Protein AF-A0A5C8MV69-F1 (afdb_monomer_lite)

Radius of gyration: 14.12 Å; chains: 1; bounding box: 20×36×44 Å

Sequence (72 aa):
ISSMIEQFIKTQHDHALLRYSEWIGKNVYWQEDENTKSGIVQSVSQKDQQIFLELDNGTTIKASLVVKVESK

Foldseek 3Di:
DVVVVVVVVVVVLVVVQVVVVVQAQWKFWFDDPNDIDIFHFNDWDADPSWIWTQGPVRDIDTPVRTPDIDDD

Secondary structure (DSSP, 8-state):
-HHHHHHHHHHHHHHHHHHHHTTTTSEEEEEETTEEEEEEEEEEEEETTEEEEEETTS-EEEGGGEEEE---

Structure (mmCIF, N/CA/C/O backbone):
data_AF-A0A5C8MV69-F1
#
_entry.id   AF-A0A5C8MV69-F1
#
loop_
_atom_site.group_PDB
_atom_site.id
_atom_site.type_symbol
_atom_site.label_atom_id
_atom_site.label_alt_id
_atom_site.label_comp_id
_atom_site.label_asym_id
_atom_site.label_entity_id
_atom_site.label_seq_id
_atom_site.pdbx_PDB_ins_code
_atom_site.Cartn_x
_atom_site.Cartn_y
_atom_site.Cartn_z
_atom_site.occupancy
_atom_site.B_iso_or_equiv
_atom_site.auth_seq_id
_atom_site.auth_comp_id
_atom_site.auth_asym_id
_atom_site.auth_atom_id
_atom_site.pdbx_PDB_model_num
ATOM 1 N N . ILE A 1 1 ? 10.788 -17.981 29.623 1.00 57.31 1 ILE A N 1
ATOM 2 C CA . ILE A 1 1 ? 11.586 -17.001 28.840 1.00 57.31 1 ILE A CA 1
ATOM 3 C C . ILE A 1 1 ? 11.008 -16.786 27.424 1.00 57.31 1 ILE A C 1
ATOM 5 O O . ILE A 1 1 ? 11.139 -15.684 26.918 1.00 57.31 1 ILE A O 1
ATOM 9 N N . SER A 1 2 ? 10.279 -17.746 26.822 1.00 61.84 2 SER A N 1
ATOM 10 C CA . SER A 1 2 ? 9.667 -17.593 25.474 1.00 61.84 2 SER A CA 1
ATOM 11 C C . SER A 1 2 ? 8.674 -16.421 25.326 1.00 61.84 2 SER A C 1
ATOM 13 O O . SER A 1 2 ? 8.725 -15.693 24.341 1.00 61.84 2 SER A O 1
ATOM 15 N N . SER A 1 3 ? 7.819 -16.160 26.327 1.00 72.69 3 SER A N 1
ATOM 16 C CA . SER A 1 3 ? 6.707 -15.204 26.162 1.00 72.69 3 SER A CA 1
ATOM 17 C C . SER A 1 3 ? 7.125 -13.737 26.010 1.00 72.69 3 SER A C 1
ATOM 19 O O . SER A 1 3 ? 6.424 -12.979 25.350 1.00 72.69 3 SER A O 1
ATOM 21 N N . MET A 1 4 ? 8.252 -13.311 26.589 1.00 76.56 4 MET A N 1
ATOM 22 C CA . MET A 1 4 ? 8.686 -11.908 26.506 1.00 76.56 4 MET A CA 1
ATOM 23 C C . MET A 1 4 ? 9.273 -11.569 25.132 1.00 76.56 4 MET A C 1
ATOM 25 O O . MET A 1 4 ? 9.076 -10.462 24.640 1.00 76.56 4 MET A O 1
ATOM 29 N N . ILE A 1 5 ? 9.945 -12.529 24.487 1.00 75.81 5 ILE A N 1
ATOM 30 C CA . ILE A 1 5 ? 10.454 -12.369 23.117 1.00 75.81 5 ILE A CA 1
ATOM 31 C C . ILE A 1 5 ? 9.278 -12.335 22.135 1.00 75.81 5 ILE A C 1
ATOM 33 O O . ILE A 1 5 ? 9.226 -11.463 21.271 1.00 75.81 5 ILE A O 1
ATOM 37 N N . GLU A 1 6 ? 8.293 -13.221 22.308 1.00 71.69 6 GLU A N 1
ATOM 38 C CA . GLU A 1 6 ? 7.069 -13.224 21.496 1.00 71.69 6 GLU A CA 1
ATOM 39 C C . GLU A 1 6 ? 6.273 -11.918 21.642 1.00 71.69 6 GLU A C 1
ATOM 41 O O . GLU A 1 6 ? 5.810 -11.365 20.646 1.00 71.69 6 GLU A O 1
ATOM 46 N N . GLN A 1 7 ? 6.145 -11.387 22.864 1.00 69.00 7 GLN A N 1
ATOM 47 C CA . GLN A 1 7 ? 5.496 -10.095 23.112 1.00 69.00 7 GLN A CA 1
ATOM 48 C C . GLN A 1 7 ? 6.270 -8.934 22.479 1.00 69.00 7 GLN A C 1
ATOM 50 O O . GLN A 1 7 ? 5.660 -8.088 21.833 1.00 69.00 7 GLN A O 1
ATOM 55 N N . PHE A 1 8 ? 7.601 -8.918 22.586 1.00 70.56 8 PHE A N 1
ATOM 56 C CA . PHE A 1 8 ? 8.432 -7.889 21.960 1.00 70.56 8 PHE A CA 1
ATOM 57 C C . PHE A 1 8 ? 8.305 -7.887 20.428 1.00 70.56 8 PHE A C 1
ATOM 59 O O . PHE A 1 8 ? 8.158 -6.824 19.820 1.00 70.56 8 PHE A O 1
ATOM 66 N N . ILE A 1 9 ? 8.299 -9.070 19.800 1.00 68.94 9 ILE A N 1
ATOM 67 C CA . ILE A 1 9 ? 8.085 -9.202 18.353 1.00 68.94 9 ILE A CA 1
ATOM 68 C C . ILE A 1 9 ? 6.682 -8.718 17.967 1.00 68.94 9 ILE A C 1
ATOM 70 O O . ILE A 1 9 ? 6.551 -8.008 16.972 1.00 68.94 9 ILE A O 1
ATOM 74 N N . LYS A 1 10 ? 5.639 -9.031 18.748 1.00 63.62 10 LYS A N 1
ATOM 75 C CA . LYS A 1 10 ? 4.272 -8.543 18.484 1.00 63.62 10 LYS A CA 1
ATOM 76 C C . LYS A 1 10 ? 4.168 -7.019 18.551 1.00 63.62 10 LYS A C 1
ATOM 78 O O . LYS A 1 10 ? 3.639 -6.420 17.622 1.00 63.62 10 LYS A O 1
ATOM 83 N N . THR A 1 11 ? 4.756 -6.386 19.566 1.00 63.84 11 THR A N 1
ATOM 84 C CA . THR A 1 11 ? 4.734 -4.921 19.699 1.00 63.84 11 THR A CA 1
ATOM 85 C C . THR A 1 11 ? 5.397 -4.226 18.506 1.00 63.84 11 THR A C 1
ATOM 87 O O . THR A 1 11 ? 4.876 -3.235 18.003 1.00 63.84 11 THR A O 1
ATOM 90 N N . GLN A 1 12 ? 6.514 -4.756 17.988 1.00 62.78 12 GLN A N 1
ATOM 91 C CA . GLN A 1 12 ? 7.153 -4.215 16.777 1.00 62.78 12 GLN A CA 1
ATOM 92 C C . GLN A 1 12 ? 6.249 -4.301 15.535 1.00 62.7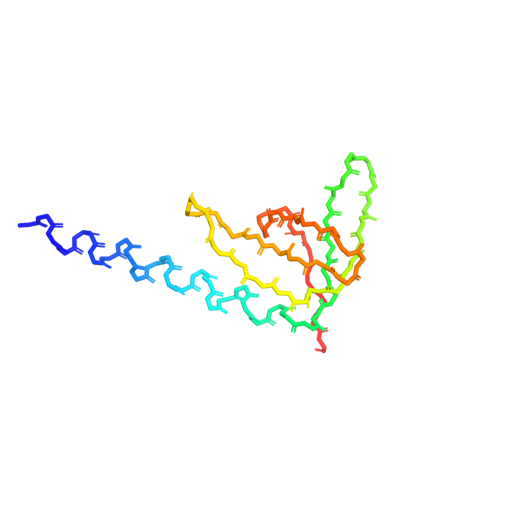8 12 GLN A C 1
ATOM 94 O O . GLN A 1 12 ? 6.243 -3.377 14.719 1.00 62.78 12 GLN A O 1
ATOM 99 N N . HIS A 1 13 ? 5.469 -5.377 15.398 1.00 62.62 13 HIS A N 1
ATOM 100 C CA . HIS A 1 13 ? 4.529 -5.541 14.286 1.00 62.62 13 HIS A CA 1
ATOM 101 C C . HIS A 1 13 ? 3.333 -4.583 14.388 1.00 62.62 13 HIS A C 1
ATOM 103 O O . HIS A 1 13 ? 2.985 -3.956 13.387 1.00 62.62 13 HIS A O 1
ATOM 109 N N . ASP A 1 14 ? 2.769 -4.386 15.583 1.00 63.00 14 ASP A N 1
ATOM 110 C CA . ASP A 1 14 ? 1.669 -3.433 15.797 1.00 63.00 14 A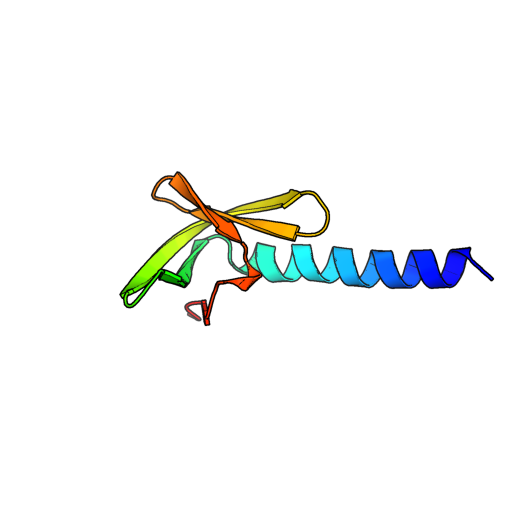SP A CA 1
ATOM 111 C C . ASP A 1 14 ? 2.093 -1.991 15.458 1.00 63.00 14 ASP A C 1
ATOM 113 O O . ASP A 1 14 ? 1.338 -1.229 14.847 1.00 63.00 14 ASP A O 1
ATOM 117 N N . HIS A 1 15 ? 3.345 -1.624 15.759 1.00 72.38 15 HIS A N 1
ATOM 118 C CA . HIS A 1 15 ? 3.900 -0.325 15.373 1.00 72.38 15 HIS A CA 1
ATOM 119 C C . HIS A 1 15 ? 4.030 -0.139 13.856 1.00 72.38 15 HIS A C 1
ATOM 121 O O . HIS A 1 15 ? 3.920 0.990 13.371 1.00 72.38 15 HIS A O 1
ATOM 127 N N . ALA A 1 16 ? 4.276 -1.212 13.099 1.00 78.12 16 ALA A N 1
ATOM 128 C CA . ALA A 1 16 ? 4.393 -1.129 11.648 1.00 78.12 16 ALA A CA 1
ATOM 129 C C . ALA A 1 16 ? 3.039 -0.793 11.013 1.00 78.12 16 ALA A C 1
ATOM 131 O O . ALA A 1 16 ? 2.958 0.157 10.236 1.00 78.12 16 ALA A O 1
ATOM 132 N N . LEU A 1 17 ? 1.971 -1.506 11.388 1.00 84.25 17 LEU A N 1
ATOM 133 C CA . LEU A 1 17 ? 0.630 -1.251 10.859 1.00 84.25 17 LEU A CA 1
ATOM 134 C C . LEU A 1 17 ? 0.163 0.179 11.162 1.00 84.25 17 LEU A C 1
ATOM 136 O O . LEU A 1 17 ? -0.311 0.866 10.258 1.00 84.25 17 LEU A O 1
ATOM 140 N N . LEU A 1 18 ? 0.365 0.654 12.397 1.00 87.44 18 LEU A N 1
ATOM 141 C CA . LEU A 1 18 ? 0.026 2.025 12.781 1.00 87.44 18 LEU A CA 1
ATOM 142 C C . LEU A 1 18 ? 0.766 3.054 11.914 1.00 87.44 18 LEU A C 1
ATOM 144 O O . LEU A 1 18 ? 0.135 3.955 11.370 1.00 87.44 18 LEU A O 1
ATOM 148 N N . ARG A 1 19 ? 2.077 2.890 11.710 1.00 88.38 19 ARG A N 1
ATOM 149 C CA . ARG A 1 19 ? 2.874 3.791 10.862 1.00 88.38 19 ARG A CA 1
ATOM 150 C C . ARG A 1 19 ? 2.337 3.874 9.434 1.00 88.38 19 ARG A C 1
ATOM 152 O O . ARG A 1 19 ? 2.235 4.961 8.879 1.00 88.38 19 ARG A O 1
ATOM 159 N N . TYR A 1 20 ? 2.003 2.736 8.830 1.00 91.62 20 TYR A N 1
ATOM 160 C CA . TYR A 1 20 ? 1.473 2.724 7.466 1.00 91.62 20 TYR A CA 1
ATOM 161 C C . TYR A 1 20 ? 0.030 3.229 7.400 1.00 91.62 20 TYR A C 1
ATOM 163 O O . TYR A 1 20 ? -0.356 3.807 6.390 1.00 91.62 20 TYR A O 1
ATOM 171 N N . SER A 1 21 ? -0.757 3.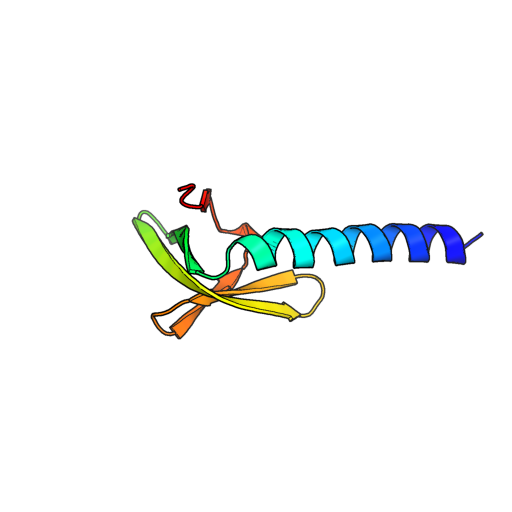095 8.473 1.00 92.00 21 SER A N 1
ATOM 172 C CA . SER A 1 21 ? -2.104 3.676 8.533 1.00 92.00 21 SER A CA 1
ATOM 173 C C . SER A 1 21 ? -2.094 5.206 8.414 1.00 92.00 21 SER A C 1
ATOM 175 O O . SER A 1 21 ? -3.013 5.780 7.837 1.00 92.00 21 SER A O 1
ATOM 177 N N . GLU A 1 22 ? -1.009 5.870 8.834 1.00 93.31 22 GLU A N 1
ATOM 178 C CA . GLU A 1 22 ? -0.816 7.314 8.633 1.00 93.31 22 GLU A CA 1
ATOM 179 C C . GLU A 1 22 ? -0.644 7.704 7.155 1.00 93.31 22 GLU A C 1
ATOM 181 O O . GLU A 1 22 ? -0.561 8.895 6.840 1.00 93.31 22 GLU A O 1
ATOM 186 N N . TRP A 1 23 ? -0.502 6.731 6.250 1.00 95.06 23 TRP A N 1
ATOM 187 C CA . TRP A 1 23 ? -0.372 6.968 4.813 1.00 95.06 23 TRP A CA 1
ATOM 188 C C . TRP A 1 23 ? -1.719 6.994 4.103 1.00 95.06 23 TRP A C 1
ATOM 190 O O . TRP A 1 23 ? -1.774 7.463 2.971 1.00 95.06 23 TRP A O 1
ATOM 200 N N . ILE A 1 24 ? -2.800 6.549 4.751 1.00 96.12 24 ILE A N 1
ATOM 201 C CA . ILE A 1 24 ? -4.150 6.606 4.182 1.00 96.12 24 ILE A CA 1
ATOM 202 C C . ILE A 1 24 ? -4.487 8.059 3.818 1.00 96.12 24 ILE A C 1
ATOM 204 O O . ILE A 1 24 ? -4.311 8.981 4.617 1.00 96.12 24 ILE A O 1
ATOM 208 N N . GLY A 1 25 ? -4.937 8.264 2.582 1.00 96.19 25 GLY A N 1
ATOM 209 C CA . GLY A 1 25 ? -5.219 9.571 1.994 1.00 96.19 25 GLY A CA 1
ATOM 210 C C . GLY A 1 25 ? -3.990 10.342 1.498 1.00 96.19 25 GLY A C 1
ATOM 211 O O . GLY A 1 25 ? -4.156 11.432 0.953 1.00 96.19 25 GLY A O 1
ATOM 212 N N . LYS A 1 26 ? -2.768 9.816 1.659 1.00 96.69 26 LYS A N 1
ATOM 213 C CA . LYS A 1 26 ? -1.542 10.405 1.096 1.00 96.69 26 LYS A CA 1
ATOM 214 C C . LYS A 1 26 ? -1.207 9.766 -0.245 1.00 96.69 26 LYS A C 1
ATOM 216 O O . LYS A 1 26 ? -1.437 8.574 -0.456 1.00 96.69 26 LYS A O 1
ATOM 221 N N . ASN A 1 27 ? -0.610 10.561 -1.127 1.00 97.19 27 ASN A N 1
ATOM 222 C CA . ASN A 1 27 ? -0.037 10.057 -2.364 1.00 97.19 27 ASN A CA 1
ATOM 223 C C . ASN A 1 27 ? 1.303 9.365 -2.065 1.00 97.19 27 ASN A C 1
ATOM 225 O O . ASN A 1 27 ? 2.189 9.947 -1.430 1.00 97.19 27 ASN A O 1
ATOM 229 N N . VAL A 1 28 ? 1.448 8.117 -2.502 1.00 96.81 28 VAL A N 1
ATOM 230 C CA . VAL A 1 28 ? 2.681 7.333 -2.373 1.00 96.81 28 VAL A CA 1
ATOM 231 C C . VAL A 1 28 ? 3.296 7.092 -3.736 1.00 96.81 28 VAL A C 1
ATOM 233 O O . VAL A 1 28 ? 2.593 7.028 -4.739 1.00 96.81 28 VAL A O 1
ATOM 236 N N . TYR A 1 29 ? 4.613 6.931 -3.759 1.00 96.75 29 TYR A N 1
ATOM 237 C CA . TYR A 1 29 ? 5.380 6.667 -4.965 1.00 96.75 29 TYR A CA 1
ATOM 238 C C . TYR A 1 29 ? 6.191 5.386 -4.782 1.00 96.75 29 TYR A C 1
ATOM 240 O O . TYR A 1 29 ? 6.865 5.216 -3.761 1.00 96.75 29 TYR A O 1
ATOM 248 N N . TRP A 1 30 ? 6.146 4.498 -5.771 1.00 95.69 30 TRP A N 1
ATOM 249 C CA . TRP A 1 30 ? 6.921 3.255 -5.807 1.00 95.69 30 TRP A CA 1
ATOM 250 C C . TRP A 1 30 ? 7.579 3.078 -7.174 1.00 95.69 30 TRP A C 1
ATOM 252 O O . TRP A 1 30 ? 7.148 3.667 -8.169 1.00 95.69 30 TRP A O 1
ATOM 262 N N . GLN A 1 31 ? 8.641 2.277 -7.214 1.00 91.81 31 GLN A N 1
ATOM 263 C CA . GLN A 1 31 ? 9.268 1.874 -8.468 1.00 91.81 31 GLN A CA 1
ATOM 264 C C . GLN A 1 31 ? 8.624 0.586 -8.975 1.00 91.81 31 GLN A C 1
ATOM 266 O O . GLN A 1 31 ? 8.502 -0.390 -8.234 1.00 91.81 31 GLN A O 1
ATOM 271 N N . GLU A 1 32 ? 8.228 0.596 -10.241 1.00 88.50 32 GLU A N 1
ATOM 272 C CA . GLU A 1 32 ? 7.823 -0.590 -10.983 1.00 88.50 32 GLU A CA 1
ATOM 273 C C . GLU A 1 32 ? 8.603 -0.596 -12.298 1.00 88.50 32 GLU A C 1
ATOM 275 O O . GLU A 1 32 ? 8.470 0.318 -13.118 1.00 88.50 32 GLU A O 1
ATOM 280 N N . ASP A 1 33 ? 9.473 -1.594 -12.448 1.00 86.88 33 ASP A N 1
ATOM 281 C CA . ASP A 1 33 ? 10.499 -1.652 -13.489 1.00 86.88 33 ASP A CA 1
ATOM 282 C C . ASP A 1 33 ? 11.372 -0.381 -13.497 1.00 86.88 33 ASP A C 1
ATOM 284 O O . ASP A 1 33 ? 12.005 -0.049 -12.494 1.00 86.88 33 ASP A O 1
ATOM 288 N N . GLU A 1 34 ? 11.403 0.348 -14.614 1.00 88.44 34 GLU A N 1
ATOM 289 C CA . GLU A 1 34 ? 12.160 1.598 -14.771 1.00 88.44 34 GLU A CA 1
ATOM 290 C C . GLU A 1 34 ? 11.309 2.852 -14.505 1.00 88.44 34 GLU A C 1
ATOM 292 O O . GLU A 1 34 ? 11.806 3.976 -14.588 1.00 88.44 34 GLU A O 1
ATOM 297 N N . ASN A 1 35 ? 10.025 2.686 -14.167 1.00 90.81 35 ASN A N 1
ATOM 298 C CA . ASN A 1 35 ? 9.086 3.792 -14.019 1.00 90.81 35 ASN A CA 1
ATOM 299 C C . ASN A 1 35 ? 8.727 4.045 -12.552 1.00 90.81 35 ASN A C 1
ATOM 301 O O . ASN A 1 35 ? 8.492 3.131 -11.763 1.00 90.81 35 ASN A O 1
ATOM 305 N N . THR A 1 36 ? 8.624 5.326 -12.192 1.00 93.00 36 THR A N 1
ATOM 306 C CA . THR A 1 36 ? 8.027 5.725 -10.913 1.00 93.00 36 THR A CA 1
ATOM 307 C C . THR A 1 36 ? 6.522 5.833 -11.091 1.00 93.00 36 THR A C 1
ATOM 309 O O . THR A 1 36 ? 6.047 6.628 -11.901 1.00 93.00 36 THR A O 1
ATOM 312 N N . LYS A 1 37 ? 5.775 5.043 -10.324 1.00 95.62 37 LYS A N 1
ATOM 313 C CA . LYS A 1 37 ? 4.316 5.110 -10.260 1.00 95.62 37 LYS A CA 1
ATOM 314 C C . LYS A 1 37 ? 3.873 5.817 -8.987 1.00 95.62 37 LYS A C 1
ATOM 316 O O . LYS A 1 37 ? 4.633 5.897 -8.021 1.00 95.62 37 LYS A O 1
ATOM 321 N N . SER A 1 38 ? 2.648 6.334 -9.003 1.00 96.00 38 SER A N 1
ATOM 322 C CA . SER A 1 38 ? 2.023 6.963 -7.843 1.00 96.00 38 SER A CA 1
ATOM 323 C C . SER A 1 38 ? 0.548 6.601 -7.709 1.00 96.00 38 SER A C 1
ATOM 325 O O . SER A 1 38 ? -0.088 6.194 -8.683 1.00 96.00 38 SER A O 1
ATOM 327 N N . GLY A 1 39 ? 0.012 6.771 -6.505 1.00 96.75 39 GLY A N 1
ATOM 328 C CA . GLY A 1 39 ? -1.389 6.521 -6.183 1.00 96.75 39 GLY A CA 1
ATOM 329 C C . GLY A 1 39 ? -1.708 6.915 -4.745 1.00 96.75 39 GLY A C 1
ATOM 330 O O . GLY A 1 39 ? -0.818 6.987 -3.893 1.00 96.75 39 GLY A O 1
ATOM 331 N N . ILE A 1 40 ? -2.983 7.171 -4.473 1.00 97.56 40 ILE A N 1
ATOM 332 C CA . ILE A 1 40 ? -3.459 7.566 -3.145 1.00 97.56 40 ILE A CA 1
ATOM 333 C C . ILE A 1 40 ? -3.811 6.308 -2.360 1.00 97.56 40 ILE A C 1
ATOM 335 O O . ILE A 1 40 ? -4.591 5.486 -2.829 1.00 97.56 40 ILE A O 1
ATOM 339 N N . VAL A 1 41 ? -3.265 6.158 -1.153 1.00 97.69 41 VAL A N 1
ATOM 340 C CA . VAL A 1 41 ? -3.579 5.004 -0.297 1.00 97.69 41 VAL A CA 1
ATOM 341 C C . VAL A 1 41 ? -5.015 5.109 0.213 1.00 97.69 41 VAL A C 1
ATOM 343 O O . VAL A 1 41 ? -5.361 6.066 0.902 1.00 97.69 41 VAL A O 1
ATOM 346 N N . GLN A 1 42 ? -5.831 4.101 -0.073 1.00 97.69 42 GLN A N 1
ATOM 347 C CA . GLN A 1 42 ? -7.217 3.996 0.388 1.00 97.69 42 GLN A CA 1
ATOM 348 C C . GLN A 1 42 ? -7.338 3.117 1.628 1.00 97.69 42 GLN A C 1
ATOM 350 O O . GLN A 1 42 ? -8.091 3.430 2.549 1.00 97.69 42 GLN A O 1
ATOM 355 N N . SER A 1 43 ? -6.588 2.017 1.665 1.00 96.62 43 SER A N 1
ATOM 356 C CA . SER A 1 43 ? -6.633 1.070 2.772 1.00 96.62 43 SER A CA 1
ATOM 357 C C . SER A 1 43 ? -5.261 0.447 3.027 1.00 96.62 43 SER A C 1
ATOM 359 O O . SER A 1 43 ? -4.392 0.401 2.152 1.00 96.62 43 SER A O 1
ATOM 361 N N . VAL A 1 44 ? -5.059 -0.010 4.263 1.00 95.44 44 VAL A N 1
ATOM 362 C CA . VAL A 1 44 ? -3.852 -0.719 4.694 1.00 95.44 44 VAL A CA 1
ATOM 363 C C . VAL A 1 44 ? -4.281 -2.029 5.327 1.00 95.44 44 VAL A C 1
ATOM 365 O O . VAL A 1 44 ? -5.136 -2.045 6.212 1.00 95.44 44 VAL A O 1
ATOM 368 N N . SER A 1 45 ? -3.677 -3.129 4.894 1.00 93.88 45 SER A N 1
ATOM 369 C CA . SER A 1 45 ? -3.951 -4.456 5.436 1.00 93.88 45 SER A CA 1
ATOM 370 C C . SER A 1 45 ? -2.663 -5.194 5.766 1.00 93.88 45 SER A C 1
ATOM 372 O O . SER A 1 45 ? -1.612 -4.958 5.170 1.00 93.88 45 SER A O 1
ATOM 374 N N . GLN A 1 46 ? -2.746 -6.100 6.737 1.00 90.75 46 GLN A N 1
ATOM 375 C CA . GLN A 1 46 ? -1.652 -6.989 7.091 1.00 90.75 46 GLN A CA 1
ATOM 376 C C . GLN A 1 46 ? -2.017 -8.418 6.708 1.00 90.75 46 GLN A C 1
ATOM 378 O O . GLN A 1 46 ? -3.033 -8.951 7.155 1.00 90.75 46 GLN A O 1
ATOM 383 N N . LYS A 1 47 ? -1.157 -9.053 5.916 1.00 89.94 47 LYS A N 1
ATOM 384 C CA . LYS A 1 47 ? -1.275 -10.462 5.546 1.00 89.94 47 LYS A CA 1
ATOM 385 C C . LYS A 1 47 ? 0.106 -11.100 5.587 1.00 89.94 47 LYS A C 1
ATOM 387 O O . LYS A 1 47 ? 1.060 -10.524 5.080 1.00 89.94 47 LYS A O 1
ATOM 392 N N . ASP A 1 48 ? 0.225 -12.257 6.232 1.00 87.12 48 ASP A N 1
ATOM 393 C CA . ASP A 1 48 ? 1.487 -13.007 6.338 1.00 87.12 48 ASP A CA 1
ATOM 394 C C . ASP A 1 48 ? 2.667 -12.164 6.873 1.00 87.12 48 ASP A C 1
ATOM 396 O O . ASP A 1 48 ? 3.794 -12.278 6.402 1.00 87.12 48 ASP A O 1
ATOM 400 N N . GLN A 1 49 ? 2.402 -11.288 7.856 1.00 83.88 49 GLN A N 1
ATOM 401 C CA . GLN A 1 49 ? 3.366 -10.318 8.425 1.00 83.88 49 GLN A CA 1
ATOM 402 C C . GLN A 1 49 ? 3.877 -9.253 7.434 1.00 83.88 49 GLN A C 1
ATOM 404 O O . GLN A 1 49 ? 4.774 -8.480 7.761 1.00 83.88 49 GLN A O 1
ATOM 409 N N . GLN A 1 50 ? 3.290 -9.164 6.242 1.00 90.62 50 GLN A N 1
ATOM 410 C CA . GLN A 1 50 ? 3.556 -8.112 5.267 1.00 90.62 50 GLN A CA 1
ATOM 411 C C . GLN A 1 50 ? 2.419 -7.094 5.268 1.00 90.62 50 GLN A C 1
ATOM 413 O O . GLN A 1 50 ? 1.250 -7.442 5.447 1.00 90.62 50 GLN A O 1
ATOM 418 N N . ILE A 1 51 ? 2.778 -5.831 5.056 1.00 93.62 51 ILE A N 1
ATOM 419 C CA . ILE A 1 51 ? 1.820 -4.734 4.951 1.00 93.62 51 ILE A CA 1
ATOM 420 C C . ILE A 1 51 ? 1.549 -4.455 3.478 1.00 93.62 51 ILE A C 1
ATOM 422 O O . ILE A 1 51 ? 2.480 -4.256 2.690 1.00 93.62 51 ILE A O 1
ATOM 426 N N . PHE A 1 52 ? 0.271 -4.428 3.128 1.00 95.94 52 PHE A N 1
ATOM 427 C CA . PHE A 1 52 ? -0.232 -4.138 1.797 1.00 95.94 52 PHE A CA 1
ATOM 428 C C . PHE A 1 52 ? -1.017 -2.832 1.813 1.00 95.94 52 PHE A C 1
ATOM 430 O O . PHE A 1 52 ? -1.747 -2.547 2.763 1.00 95.94 52 PHE A O 1
ATOM 437 N N . LEU A 1 53 ? -0.847 -2.054 0.751 1.00 97.00 53 LEU A N 1
ATOM 438 C CA . LEU A 1 53 ? -1.542 -0.802 0.498 1.00 97.00 53 LEU A CA 1
ATOM 439 C C . LEU A 1 53 ? -2.465 -1.018 -0.693 1.00 97.00 53 LEU A C 1
ATOM 441 O O . LEU A 1 53 ? -1.988 -1.397 -1.763 1.00 97.00 53 LEU A O 1
ATOM 445 N N . GLU A 1 54 ? -3.752 -0.769 -0.508 1.00 97.56 54 GLU A N 1
ATOM 446 C CA . GLU A 1 54 ? -4.705 -0.641 -1.606 1.00 97.56 54 GLU A CA 1
ATOM 447 C C . GLU A 1 54 ? -4.762 0.827 -2.018 1.00 97.56 54 GLU A C 1
ATOM 449 O O . GLU A 1 54 ? -4.914 1.709 -1.168 1.00 97.56 54 GLU A O 1
ATOM 454 N N . LEU A 1 55 ? -4.604 1.089 -3.310 1.00 97.44 55 LEU A N 1
ATOM 455 C CA . LEU A 1 55 ? -4.564 2.433 -3.870 1.00 97.44 55 LEU A CA 1
ATOM 456 C C . LEU A 1 55 ? -5.891 2.790 -4.555 1.00 97.44 55 LEU A C 1
ATOM 458 O O . LEU A 1 55 ? -6.681 1.921 -4.918 1.00 97.44 55 LEU A O 1
ATOM 462 N N . ASP A 1 56 ? -6.120 4.080 -4.774 1.00 97.50 56 ASP A N 1
ATOM 463 C CA . ASP A 1 56 ? -7.302 4.648 -5.435 1.00 97.50 56 ASP A CA 1
ATOM 464 C C . ASP A 1 56 ? -7.569 4.098 -6.843 1.00 97.50 56 ASP A C 1
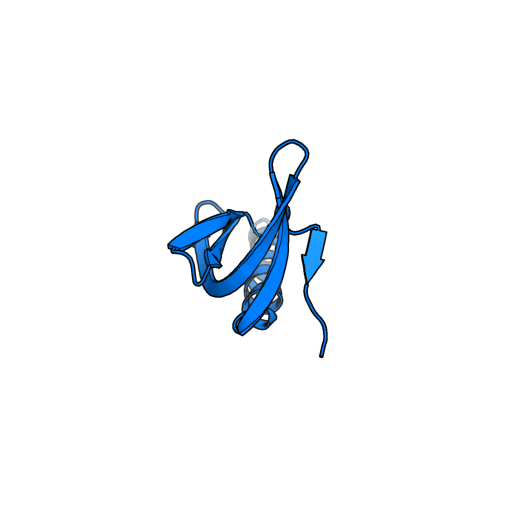ATOM 466 O O . ASP A 1 56 ? -8.718 3.997 -7.267 1.00 97.50 56 ASP A O 1
ATOM 470 N N . ASN A 1 57 ? -6.518 3.683 -7.546 1.00 93.19 57 ASN A N 1
ATOM 471 C CA . ASN A 1 57 ? -6.607 3.043 -8.857 1.00 93.19 57 ASN A CA 1
ATOM 472 C C . ASN A 1 57 ? -6.897 1.524 -8.800 1.00 93.19 57 ASN A C 1
ATOM 474 O O . ASN A 1 57 ? -6.837 0.856 -9.832 1.00 93.19 57 ASN A O 1
ATOM 478 N N . GLY A 1 58 ? -7.165 0.96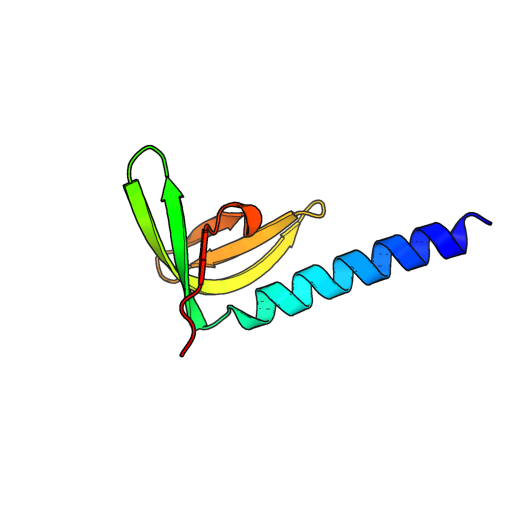5 -7.614 1.00 93.81 58 GLY A N 1
ATOM 479 C CA . GLY A 1 58 ? -7.408 -0.464 -7.387 1.00 93.81 58 GLY A CA 1
ATOM 480 C C . GLY A 1 58 ? -6.142 -1.327 -7.323 1.00 93.81 58 GLY A C 1
ATOM 481 O O . GLY A 1 58 ? -6.227 -2.540 -7.129 1.00 93.81 58 GLY A O 1
ATOM 482 N N . THR A 1 59 ? -4.954 -0.734 -7.472 1.00 95.31 59 THR A N 1
ATOM 483 C CA . THR A 1 59 ? -3.682 -1.457 -7.357 1.00 95.31 59 THR A CA 1
ATOM 484 C C . THR A 1 59 ? -3.404 -1.789 -5.899 1.00 95.31 59 THR A C 1
ATOM 486 O O . THR A 1 59 ? -3.571 -0.948 -5.019 1.00 95.31 59 THR A O 1
ATOM 489 N N . THR A 1 60 ? -2.918 -3.002 -5.641 1.00 96.31 60 THR A N 1
ATOM 490 C CA . THR A 1 60 ? -2.390 -3.381 -4.328 1.00 96.31 60 THR A CA 1
ATOM 491 C C . THR A 1 60 ? -0.878 -3.549 -4.398 1.00 96.31 60 THR A C 1
ATOM 493 O O . THR A 1 60 ? -0.382 -4.355 -5.185 1.00 96.31 60 THR A O 1
ATOM 496 N N . ILE A 1 61 ? -0.143 -2.828 -3.551 1.00 95.75 61 ILE A N 1
ATOM 497 C CA . ILE A 1 61 ? 1.322 -2.913 -3.462 1.00 95.75 61 ILE A CA 1
ATOM 498 C C . ILE A 1 61 ? 1.772 -3.262 -2.047 1.00 95.75 61 ILE A C 1
ATOM 500 O O . ILE A 1 61 ? 1.074 -3.001 -1.069 1.00 95.75 61 ILE A O 1
ATOM 504 N N . LYS A 1 62 ? 2.974 -3.823 -1.908 1.00 95.62 62 LYS A N 1
ATOM 505 C CA . LYS A 1 62 ? 3.607 -3.953 -0.590 1.00 95.62 62 LYS A CA 1
ATOM 506 C C . LYS A 1 62 ? 4.080 -2.582 -0.127 1.00 95.62 62 LYS A C 1
ATOM 508 O O . LYS A 1 62 ? 4.771 -1.890 -0.870 1.00 95.62 62 LYS A O 1
ATOM 513 N N . ALA A 1 63 ? 3.801 -2.231 1.124 1.00 94.44 63 ALA A N 1
ATOM 514 C CA . ALA A 1 63 ? 4.234 -0.955 1.692 1.00 94.44 63 ALA A CA 1
ATOM 515 C C . ALA A 1 63 ? 5.766 -0.794 1.693 1.00 94.44 63 ALA A C 1
ATOM 517 O O . ALA A 1 63 ? 6.275 0.320 1.635 1.00 94.44 63 ALA A O 1
ATOM 518 N N . SER A 1 64 ? 6.509 -1.908 1.692 1.00 92.94 64 SER A N 1
ATOM 519 C CA . SER A 1 64 ? 7.971 -1.931 1.580 1.00 92.94 64 SER A CA 1
ATOM 520 C C . SER A 1 64 ? 8.516 -1.487 0.216 1.00 92.94 64 SER A C 1
ATOM 522 O O . SER A 1 64 ? 9.715 -1.266 0.109 1.00 92.94 64 SER A O 1
ATOM 524 N N . LEU A 1 65 ? 7.679 -1.410 -0.828 1.00 94.25 65 LEU A N 1
ATOM 525 C CA . LEU A 1 65 ? 8.076 -0.935 -2.163 1.00 94.25 65 LEU A CA 1
ATOM 526 C C . LEU 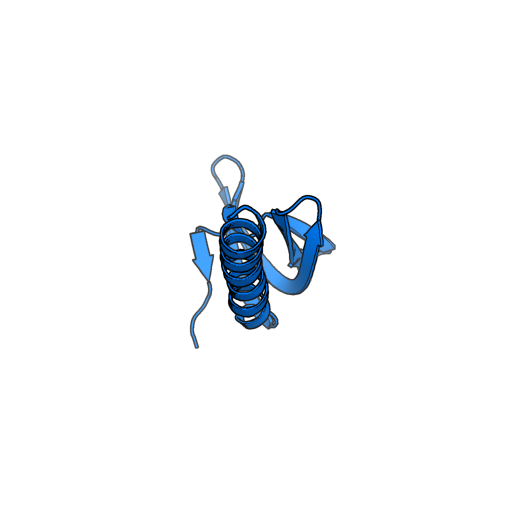A 1 65 ? 7.965 0.588 -2.303 1.00 94.25 65 LEU A C 1
ATOM 528 O O . LEU A 1 65 ? 8.467 1.156 -3.272 1.00 94.25 65 LEU A O 1
ATOM 532 N N . VAL A 1 66 ? 7.290 1.251 -1.362 1.00 95.12 66 VAL A N 1
ATOM 533 C CA . VAL A 1 66 ? 7.130 2.703 -1.387 1.00 95.12 66 VAL A CA 1
ATOM 534 C C . VAL A 1 66 ? 8.472 3.363 -1.098 1.00 95.12 66 VAL A C 1
ATOM 536 O O . VAL A 1 66 ? 9.086 3.129 -0.059 1.00 95.12 66 VAL A O 1
ATOM 539 N N . VAL A 1 67 ? 8.903 4.220 -2.019 1.00 95.31 67 VAL A N 1
ATOM 540 C CA . VAL A 1 67 ? 10.161 4.975 -1.925 1.00 95.31 67 VAL A CA 1
ATOM 541 C C . VAL A 1 67 ? 9.940 6.407 -1.447 1.00 95.31 67 VAL A C 1
ATOM 543 O O . VAL A 1 67 ? 10.864 7.042 -0.942 1.00 95.31 67 VAL A O 1
ATOM 546 N N . LYS A 1 68 ? 8.717 6.930 -1.589 1.00 95.31 68 LYS A N 1
ATOM 547 C CA . LYS A 1 68 ? 8.350 8.275 -1.140 1.00 95.31 68 LYS A CA 1
ATOM 548 C C . LYS A 1 68 ? 6.874 8.335 -0.773 1.00 95.31 68 LYS A C 1
ATOM 550 O O . LYS A 1 68 ? 6.028 7.800 -1.480 1.00 95.31 68 LYS A O 1
ATOM 555 N N . VAL A 1 69 ? 6.579 9.050 0.304 1.00 95.50 69 VAL A N 1
ATOM 556 C CA . VAL A 1 69 ? 5.222 9.420 0.714 1.00 95.50 69 VAL A CA 1
ATOM 557 C C . VAL A 1 69 ? 5.145 10.935 0.658 1.00 95.50 69 VAL A C 1
ATOM 559 O O . VAL A 1 69 ? 6.073 11.618 1.094 1.00 95.50 69 VAL A O 1
ATOM 562 N N . GLU A 1 70 ? 4.074 11.467 0.091 1.00 92.81 70 GLU A N 1
ATOM 563 C CA . GLU A 1 70 ? 3.843 12.902 0.088 1.00 92.81 70 GLU A CA 1
ATOM 564 C C . GLU A 1 70 ? 3.549 13.393 1.509 1.00 92.81 70 GLU A C 1
ATOM 566 O O . GLU A 1 70 ? 2.607 12.947 2.169 1.00 92.81 70 GLU A O 1
ATOM 571 N N . SER A 1 71 ? 4.389 14.305 1.987 1.00 80.12 71 SER A N 1
ATOM 572 C CA . SER A 1 71 ? 4.179 15.027 3.237 1.00 80.12 71 SER A CA 1
ATOM 573 C C . SER A 1 71 ? 3.522 16.358 2.894 1.00 80.12 71 SER A C 1
ATOM 575 O O . SER A 1 71 ? 4.038 17.077 2.039 1.00 80.12 71 SER A O 1
ATOM 577 N N . LYS A 1 72 ? 2.379 16.649 3.523 1.00 59.97 72 LYS A N 1
ATOM 578 C CA . LYS A 1 72 ? 1.755 17.978 3.471 1.00 59.97 72 LYS A CA 1
ATOM 579 C C . LYS A 1 72 ? 2.695 19.059 3.992 1.00 59.97 72 LYS A C 1
ATOM 581 O O . LYS A 1 72 ? 3.467 18.750 4.928 1.00 59.97 72 LYS A O 1
#

pLDDT: mean 87.39, std 11.86, range [57.31, 97.69]